Protein AF-A0A661QY46-F1 (afdb_monomer_lite)

Radius of gyration: 13.11 Å; chains: 1; bounding box: 27×21×37 Å

Foldseek 3Di:
DVQCVQFVCQVVVCVVVVHDDHDQGDDVVLVVCVLVVPVCSVVVSVPTNDDCPVVVVVVVVVSVD

pLDDT: mean 88.26, std 13.66, range [38.03, 97.19]

Secondary structure (DSSP, 8-state):
-HHHHHHHTHHHHHHHHT--S------HHHHHHHHTT-TTHHHHHTTSSS--HHHHHHHHHHH--

Structure (mmCIF, N/CA/C/O backbone):
data_AF-A0A661QY46-F1
#
_entry.id   AF-A0A661QY46-F1
#
loop_
_atom_site.group_PDB
_atom_site.id
_atom_site.type_symbol
_atom_site.label_atom_id
_atom_site.label_alt_id
_atom_site.label_comp_id
_atom_site.label_asym_id
_atom_site.label_entity_id
_atom_site.label_seq_id
_atom_site.pdbx_PDB_ins_code
_atom_site.Cartn_x
_atom_site.Cartn_y
_atom_site.Cartn_z
_atom_site.occupancy
_atom_site.B_iso_or_equiv
_atom_site.auth_seq_id
_atom_site.auth_comp_id
_atom_site.auth_asym_id
_atom_site.auth_atom_id
_atom_site.pdbx_PDB_model_num
ATOM 1 N N . MET A 1 1 ? 5.775 13.175 3.586 1.00 81.19 1 MET A N 1
ATOM 2 C CA . MET A 1 1 ? 4.977 12.853 4.794 1.00 81.19 1 MET A CA 1
ATOM 3 C C . MET A 1 1 ? 3.522 12.470 4.507 1.00 81.19 1 MET A C 1
ATOM 5 O O . MET A 1 1 ? 2.923 11.839 5.361 1.00 81.19 1 MET A O 1
ATOM 9 N N . CYS A 1 2 ? 2.940 12.782 3.339 1.00 94.69 2 CYS A N 1
ATOM 10 C CA . CYS A 1 2 ? 1.524 12.491 3.052 1.00 94.69 2 CYS A CA 1
ATOM 11 C C . CYS A 1 2 ? 1.149 11.003 3.162 1.00 94.69 2 CYS A C 1
ATOM 13 O O . CYS A 1 2 ? 0.151 10.691 3.794 1.00 94.69 2 CYS A O 1
ATOM 15 N N . HIS A 1 3 ? 1.963 10.102 2.601 1.00 94.50 3 HIS A N 1
ATOM 16 C CA . HIS A 1 3 ? 1.676 8.662 2.603 1.00 94.50 3 HIS A CA 1
ATOM 17 C C . HIS A 1 3 ? 1.526 8.102 4.026 1.00 94.50 3 HIS A C 1
ATOM 19 O O . HIS A 1 3 ? 0.466 7.603 4.372 1.00 94.50 3 HIS A O 1
ATOM 25 N N . ALA A 1 4 ? 2.537 8.285 4.883 1.00 93.69 4 ALA A N 1
ATOM 26 C CA . ALA A 1 4 ? 2.493 7.804 6.265 1.00 93.69 4 ALA A CA 1
ATOM 27 C C . ALA A 1 4 ? 1.320 8.393 7.069 1.00 93.69 4 ALA A C 1
ATOM 29 O O . ALA A 1 4 ? 0.698 7.683 7.851 1.00 93.69 4 ALA A O 1
ATOM 30 N N . ASN A 1 5 ? 0.988 9.672 6.855 1.00 95.00 5 ASN A N 1
ATOM 31 C CA . ASN A 1 5 ? -0.151 10.300 7.527 1.00 95.00 5 ASN A CA 1
ATOM 32 C C . ASN A 1 5 ? -1.490 9.675 7.119 1.00 95.00 5 ASN A C 1
ATOM 34 O O . ASN A 1 5 ? -2.383 9.566 7.957 1.00 95.00 5 ASN A O 1
ATOM 38 N N . LEU A 1 6 ? -1.635 9.307 5.845 1.00 95.00 6 LEU A N 1
ATOM 39 C CA . LEU A 1 6 ? -2.851 8.686 5.340 1.00 95.00 6 LEU A CA 1
ATOM 40 C C . LEU A 1 6 ? -2.923 7.199 5.682 1.00 95.00 6 LEU A C 1
ATOM 42 O O . LEU A 1 6 ? -4.030 6.722 5.829 1.00 95.00 6 LEU A O 1
ATOM 46 N N . ASP A 1 7 ? -1.808 6.480 5.822 1.00 95.62 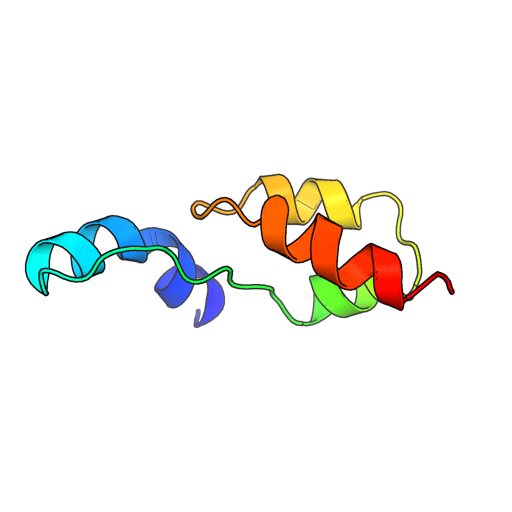7 ASP A N 1
ATOM 47 C CA . ASP A 1 7 ? -1.790 5.029 6.075 1.00 95.62 7 ASP A CA 1
ATOM 48 C C . ASP A 1 7 ? -1.860 4.687 7.578 1.00 95.62 7 ASP A C 1
ATOM 50 O O . ASP A 1 7 ? -2.755 3.976 8.030 1.00 95.62 7 ASP A O 1
ATOM 54 N N . LEU A 1 8 ? -0.982 5.279 8.397 1.00 95.19 8 LEU A N 1
ATOM 55 C CA . LEU A 1 8 ? -0.796 4.889 9.802 1.00 95.19 8 LEU A CA 1
ATOM 56 C C . LEU A 1 8 ? -2.014 5.171 10.695 1.00 95.19 8 LEU A C 1
ATOM 58 O O . LEU A 1 8 ? -2.297 4.429 11.631 1.00 95.19 8 LEU A O 1
ATOM 62 N N . TYR A 1 9 ? -2.711 6.284 10.458 1.00 95.44 9 TYR A N 1
ATOM 63 C CA . TYR A 1 9 ? -3.722 6.792 11.391 1.00 95.44 9 TYR A CA 1
ATOM 64 C C . TYR A 1 9 ? -5.157 6.385 11.047 1.00 95.44 9 TYR A C 1
ATOM 66 O O . TYR A 1 9 ? -6.075 6.820 11.748 1.00 95.44 9 TYR A O 1
ATOM 74 N N . GLN A 1 10 ? -5.383 5.579 10.002 1.00 95.44 10 GLN A N 1
ATOM 75 C CA . GLN A 1 10 ? -6.745 5.293 9.539 1.00 95.44 10 GLN A CA 1
ATOM 76 C C . GLN A 1 10 ? -7.590 4.611 10.600 1.00 95.44 10 GLN A C 1
ATOM 78 O O . GLN A 1 10 ? -8.696 5.070 10.852 1.00 95.44 10 GLN A O 1
ATOM 83 N N . GLU A 1 11 ? -7.075 3.577 11.265 1.00 93.81 11 GLU A N 1
ATOM 84 C CA . GLU A 1 11 ? -7.836 2.857 12.291 1.00 93.81 11 GLU A CA 1
ATOM 85 C C . GLU A 1 11 ? -8.347 3.813 13.381 1.00 93.81 11 GLU A C 1
ATOM 87 O O . GLU A 1 11 ? -9.532 3.808 13.727 1.00 93.81 11 GLU A O 1
ATOM 92 N N . ARG A 1 12 ? -7.467 4.701 13.865 1.00 95.44 12 ARG A N 1
ATOM 93 C CA . ARG A 1 12 ? -7.822 5.721 14.857 1.00 95.44 12 ARG A CA 1
ATOM 94 C C . ARG A 1 12 ? -8.895 6.671 14.323 1.00 95.44 12 ARG A C 1
ATOM 96 O O . ARG A 1 12 ? -9.902 6.875 14.995 1.00 95.44 12 ARG A O 1
ATOM 103 N N . ILE A 1 13 ? -8.693 7.236 13.131 1.00 95.12 13 ILE A N 1
ATOM 104 C CA . ILE A 1 13 ? -9.615 8.219 12.540 1.00 95.12 13 ILE A CA 1
ATOM 105 C C . ILE A 1 13 ? -10.982 7.583 12.268 1.00 95.12 13 ILE A C 1
ATOM 107 O O . ILE A 1 13 ? -12.002 8.171 12.613 1.00 95.12 13 ILE A O 1
ATOM 111 N N . MET A 1 14 ? -11.023 6.375 11.700 1.00 94.75 14 MET A N 1
ATOM 112 C CA . MET A 1 14 ? -12.274 5.670 11.410 1.00 94.75 14 MET A CA 1
ATOM 113 C C . MET A 1 14 ? -13.078 5.437 12.692 1.00 94.75 14 MET A C 1
ATOM 115 O O . MET A 1 14 ? -14.281 5.692 12.720 1.00 94.75 14 MET A O 1
ATOM 119 N N . LYS A 1 15 ? -12.406 5.045 13.782 1.00 95.19 15 LYS A N 1
ATOM 120 C CA . LYS A 1 15 ? -13.034 4.874 15.097 1.00 95.19 15 LYS A CA 1
ATOM 121 C C . LYS A 1 15 ? -13.572 6.188 15.667 1.00 95.19 15 LYS A C 1
ATOM 123 O O . LYS A 1 15 ? -14.706 6.216 16.134 1.00 95.19 15 LYS A O 1
ATOM 128 N N . GLU A 1 16 ? -12.781 7.259 15.638 1.00 97.19 16 GLU A N 1
ATOM 129 C CA . GLU A 1 16 ? -13.174 8.576 16.167 1.00 97.19 16 GLU A CA 1
ATOM 130 C C . GLU A 1 16 ? -14.334 9.204 15.383 1.00 97.19 16 GLU A C 1
ATOM 132 O O . GLU A 1 16 ? -15.178 9.878 15.967 1.00 97.19 16 GLU A O 1
ATOM 137 N N . GLN A 1 17 ? -14.397 8.961 14.073 1.00 96.38 17 GLN A N 1
ATOM 138 C CA . GLN A 1 17 ? -15.420 9.514 13.182 1.00 96.38 17 GLN A CA 1
ATOM 139 C C . GLN A 1 17 ? -16.637 8.591 12.998 1.00 96.38 17 GLN A C 1
ATOM 141 O O . GLN A 1 17 ? -17.585 8.959 12.308 1.00 96.38 17 GLN A O 1
ATOM 146 N N . GLY A 1 18 ? -16.627 7.384 13.576 1.00 96.12 18 GLY A N 1
ATOM 147 C CA . GLY A 1 18 ? -17.689 6.392 13.372 1.00 96.12 18 GLY A CA 1
ATOM 148 C C . GLY A 1 18 ? -17.803 5.892 11.925 1.00 96.12 18 GLY A C 1
ATOM 149 O O . GLY A 1 18 ? -18.873 5.443 11.507 1.00 96.12 18 GLY A O 1
ATOM 150 N N . LEU A 1 19 ? -16.718 5.980 11.152 1.00 93.88 19 LEU A N 1
ATOM 151 C CA . LEU A 1 19 ? -16.644 5.514 9.771 1.00 93.88 19 LEU A CA 1
ATOM 152 C C . LEU A 1 19 ? -16.290 4.024 9.721 1.00 93.88 19 LEU A C 1
ATOM 154 O O . LEU A 1 19 ?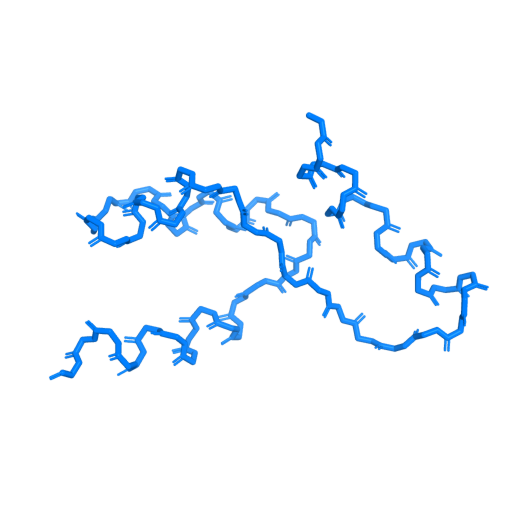 -15.684 3.466 10.637 1.00 93.88 19 LEU A O 1
ATOM 158 N N . LYS A 1 20 ? -16.677 3.368 8.627 1.00 92.44 20 LYS A N 1
ATOM 159 C CA . LYS A 1 20 ? -16.371 1.958 8.364 1.00 92.44 20 LYS A CA 1
ATOM 160 C C . LYS A 1 20 ? -15.572 1.830 7.076 1.00 92.44 20 LYS A C 1
ATOM 162 O O . LYS A 1 20 ? -15.821 2.564 6.124 1.00 92.44 20 LYS A O 1
ATOM 167 N N . GLY A 1 21 ? -14.687 0.839 7.044 1.00 89.25 21 GLY A N 1
ATOM 168 C CA . GLY A 1 21 ? -13.864 0.512 5.884 1.00 89.25 21 GLY A CA 1
ATOM 169 C C . GLY A 1 21 ? -12.417 0.965 6.037 1.00 89.25 21 GLY A C 1
ATOM 170 O O . GLY A 1 21 ? -11.964 1.299 7.132 1.00 89.25 21 GLY A O 1
ATOM 171 N N . SER A 1 22 ? -11.700 0.943 4.921 1.00 90.38 22 SER A N 1
ATOM 172 C CA . SER A 1 22 ? -10.306 1.350 4.810 1.00 90.38 22 SER A CA 1
ATOM 173 C C . SER A 1 22 ? -10.075 2.058 3.477 1.00 90.38 22 SER A C 1
ATOM 175 O O . SER A 1 22 ? -10.836 1.883 2.524 1.00 90.38 22 SER A O 1
ATOM 177 N N . LEU A 1 23 ? -9.032 2.878 3.417 1.00 92.25 23 LEU A N 1
ATOM 178 C CA . LEU A 1 23 ? -8.602 3.572 2.212 1.00 92.25 23 LEU A CA 1
ATOM 179 C C . LEU A 1 23 ? -7.183 3.105 1.861 1.00 92.25 23 LEU A C 1
ATOM 181 O O . LEU A 1 23 ? -6.233 3.630 2.427 1.00 92.25 23 LEU A O 1
ATOM 185 N N . PRO A 1 24 ? -6.992 2.142 0.950 1.00 93.31 24 PRO A N 1
ATOM 186 C CA . PRO A 1 24 ? -5.659 1.784 0.464 1.00 93.31 24 PRO A CA 1
ATOM 187 C C . PRO A 1 24 ? -4.883 3.009 -0.050 1.00 93.31 24 PRO A C 1
ATOM 189 O O . PRO A 1 24 ? -5.403 3.782 -0.858 1.00 93.31 24 PRO A O 1
ATOM 192 N N . VAL A 1 25 ? -3.639 3.196 0.403 1.00 94.75 25 VAL A N 1
ATOM 193 C CA . VAL A 1 25 ? -2.786 4.335 0.023 1.00 94.75 25 VAL A CA 1
ATOM 194 C C . VAL A 1 25 ? -1.532 3.817 -0.658 1.00 94.75 25 VAL A C 1
ATOM 196 O O . VAL A 1 25 ? -0.759 3.090 -0.059 1.00 94.75 25 VAL A O 1
ATOM 199 N N . PHE A 1 26 ? -1.263 4.265 -1.882 1.00 94.19 26 PHE A N 1
ATOM 200 C CA . PHE A 1 26 ? -0.042 3.904 -2.603 1.00 94.19 26 PHE A CA 1
ATOM 201 C C . PHE A 1 26 ? 0.848 5.122 -2.772 1.00 94.19 26 PHE A C 1
ATOM 203 O O . PHE A 1 26 ? 0.384 6.222 -3.088 1.00 94.19 26 PHE A O 1
ATOM 210 N N . TYR A 1 27 ? 2.148 4.945 -2.583 1.00 95.06 27 TYR A N 1
ATOM 211 C CA . TYR A 1 27 ? 3.115 5.937 -3.010 1.00 95.06 27 TYR A CA 1
ATOM 212 C C . TYR A 1 27 ? 3.311 5.831 -4.525 1.00 95.06 27 TYR A C 1
ATOM 214 O O . TYR A 1 27 ? 3.347 4.740 -5.091 1.00 95.06 27 TYR A O 1
ATOM 222 N N . PHE A 1 28 ? 3.450 6.964 -5.212 1.00 94.38 28 PHE A N 1
ATOM 223 C CA . PHE A 1 28 ? 3.442 6.981 -6.679 1.00 94.38 28 PHE A CA 1
ATOM 224 C C . PHE A 1 28 ? 4.550 6.113 -7.308 1.00 94.38 28 PHE A C 1
ATOM 226 O O . PHE A 1 28 ? 4.350 5.536 -8.373 1.00 94.38 28 PHE A O 1
ATOM 233 N N . THR A 1 29 ? 5.699 5.951 -6.644 1.00 94.88 29 THR A N 1
ATOM 234 C CA . THR A 1 29 ? 6.770 5.064 -7.125 1.00 94.88 29 THR A CA 1
ATOM 235 C C . THR A 1 29 ? 6.426 3.582 -6.993 1.00 94.88 29 THR A C 1
ATOM 237 O O . THR A 1 29 ? 6.929 2.781 -7.774 1.00 94.88 29 THR A O 1
ATOM 240 N N . GLU A 1 30 ? 5.570 3.197 -6.043 1.00 94.06 30 GLU A N 1
ATOM 241 C CA . GLU A 1 30 ? 5.061 1.825 -5.939 1.00 94.06 30 GLU A CA 1
ATOM 242 C C . GLU A 1 30 ? 4.147 1.516 -7.123 1.00 94.06 30 GLU A C 1
ATOM 244 O O . GLU A 1 30 ? 4.276 0.455 -7.726 1.00 94.06 30 GLU A O 1
ATOM 249 N N . LEU A 1 31 ? 3.300 2.476 -7.516 1.00 92.56 31 LEU A N 1
ATOM 250 C CA . LEU A 1 31 ? 2.447 2.357 -8.703 1.00 92.56 31 LEU A CA 1
ATOM 251 C C . LEU A 1 31 ? 3.275 2.251 -9.988 1.00 92.56 31 LEU A C 1
ATOM 253 O O . LEU A 1 31 ? 3.006 1.389 -10.819 1.00 92.56 31 LEU A O 1
ATOM 257 N N . ILE A 1 32 ? 4.322 3.069 -10.131 1.00 94.88 32 ILE A N 1
ATOM 258 C CA . ILE A 1 32 ? 5.270 2.951 -11.251 1.00 94.88 32 ILE A CA 1
ATOM 259 C C . ILE A 1 32 ? 5.953 1.577 -11.228 1.00 94.88 32 ILE A C 1
ATOM 261 O O . ILE A 1 32 ? 6.057 0.921 -12.261 1.00 94.88 32 ILE A O 1
ATOM 265 N N . GLY A 1 33 ? 6.386 1.114 -10.052 1.00 94.44 33 GLY 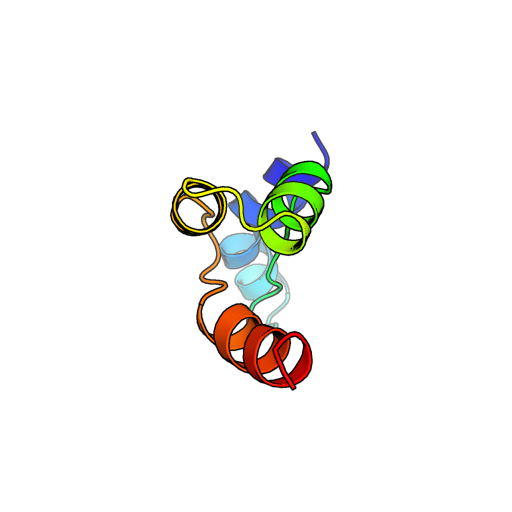A N 1
ATOM 266 C CA . GLY A 1 33 ? 6.975 -0.210 -9.878 1.00 94.44 33 GLY A CA 1
ATOM 267 C C . GLY A 1 33 ? 6.030 -1.330 -10.313 1.00 94.44 33 GLY A C 1
ATOM 268 O O . GLY A 1 33 ? 6.462 -2.237 -11.018 1.00 94.44 33 GLY A O 1
ATOM 269 N N . LEU A 1 34 ? 4.746 -1.254 -9.954 1.00 91.12 34 LEU A N 1
ATOM 270 C CA . LEU A 1 34 ? 3.729 -2.198 -10.420 1.00 91.12 34 LEU A CA 1
ATOM 271 C C . LEU A 1 34 ? 3.568 -2.150 -11.943 1.00 91.12 34 LEU A C 1
ATOM 273 O O . LEU A 1 34 ? 3.615 -3.199 -12.580 1.00 91.12 34 LEU A O 1
ATOM 277 N N . ALA A 1 35 ? 3.429 -0.955 -12.523 1.00 90.81 35 ALA A N 1
ATOM 278 C CA . ALA A 1 35 ? 3.228 -0.770 -13.961 1.00 90.81 35 ALA A CA 1
ATOM 279 C C . ALA A 1 35 ? 4.402 -1.301 -14.801 1.00 90.81 35 ALA A C 1
ATOM 281 O O . ALA A 1 35 ? 4.202 -1.811 -15.899 1.00 90.81 35 ALA A O 1
ATOM 282 N N . LEU A 1 36 ? 5.626 -1.217 -14.275 1.00 94.12 36 LEU A N 1
ATOM 283 C CA . LEU A 1 36 ? 6.836 -1.732 -14.922 1.00 94.12 36 LEU A CA 1
ATOM 284 C C . LEU A 1 36 ? 7.137 -3.204 -14.587 1.00 94.12 36 LEU A C 1
ATOM 286 O O . LEU A 1 36 ? 8.177 -3.718 -14.996 1.00 94.12 36 LEU A O 1
ATOM 290 N N . GLY A 1 37 ? 6.283 -3.886 -13.817 1.00 90.56 37 GLY A N 1
ATOM 291 C CA . GLY A 1 37 ? 6.509 -5.278 -13.418 1.00 90.56 37 GLY A CA 1
ATOM 292 C C . GLY A 1 37 ? 7.695 -5.471 -12.463 1.00 90.56 37 GLY A C 1
ATOM 293 O O . GLY A 1 37 ? 8.334 -6.524 -12.461 1.00 90.56 37 GLY A O 1
ATOM 294 N N . HIS A 1 38 ? 8.026 -4.468 -11.644 1.00 94.56 38 HIS A N 1
ATOM 295 C CA . HIS A 1 38 ? 9.125 -4.555 -10.686 1.00 94.56 38 HIS A CA 1
ATOM 296 C C . HIS A 1 38 ? 8.858 -5.655 -9.648 1.00 94.56 38 HIS A C 1
ATOM 298 O O . HIS A 1 38 ? 7.880 -5.608 -8.900 1.00 94.56 38 HIS A O 1
ATOM 304 N N . LYS A 1 39 ? 9.781 -6.620 -9.545 1.00 92.19 39 LYS A N 1
ATOM 305 C CA . LYS A 1 39 ? 9.650 -7.825 -8.701 1.00 92.19 39 LYS A CA 1
ATOM 306 C C . LYS A 1 39 ? 9.296 -7.544 -7.234 1.00 92.19 39 LYS A C 1
ATOM 308 O O . LYS A 1 39 ? 8.568 -8.314 -6.616 1.00 92.19 39 LYS A O 1
ATOM 313 N N . ASP A 1 40 ? 9.789 -6.433 -6.687 1.00 94.31 40 ASP A N 1
ATOM 314 C CA . ASP A 1 40 ? 9.581 -6.069 -5.282 1.00 94.31 40 ASP A CA 1
ATOM 315 C C . ASP A 1 40 ? 8.359 -5.165 -5.051 1.00 94.31 40 ASP A C 1
ATOM 317 O O . ASP A 1 40 ? 7.999 -4.933 -3.900 1.00 94.31 40 ASP A O 1
ATOM 321 N N . ALA A 1 41 ? 7.674 -4.686 -6.099 1.00 92.38 41 ALA A N 1
ATOM 322 C CA . ALA A 1 41 ? 6.567 -3.734 -5.943 1.00 92.38 41 ALA A CA 1
ATOM 323 C C . ALA A 1 41 ? 5.442 -4.288 -5.056 1.00 92.38 41 ALA A C 1
ATOM 325 O O . ALA A 1 41 ? 4.979 -3.627 -4.127 1.00 92.38 41 ALA A O 1
ATOM 326 N N . ARG A 1 42 ? 5.076 -5.560 -5.256 1.00 90.31 42 ARG A N 1
ATOM 327 C CA . ARG A 1 42 ? 4.084 -6.244 -4.414 1.00 90.31 42 ARG A CA 1
ATOM 328 C C . ARG A 1 42 ? 4.561 -6.433 -2.970 1.00 90.31 42 ARG A C 1
ATOM 330 O O . ARG A 1 42 ? 3.734 -6.488 -2.066 1.00 90.31 42 ARG A O 1
ATOM 337 N N . LYS A 1 43 ? 5.871 -6.555 -2.738 1.00 93.50 43 LYS A N 1
ATOM 338 C CA . LYS A 1 43 ? 6.436 -6.655 -1.386 1.00 93.50 43 LYS A CA 1
ATOM 339 C C . LYS A 1 43 ? 6.328 -5.320 -0.654 1.00 93.50 43 LYS A C 1
ATOM 341 O O . LYS A 1 43 ? 5.991 -5.339 0.522 1.00 93.50 43 LYS A O 1
ATOM 346 N N . TRP A 1 44 ? 6.587 -4.198 -1.327 1.00 94.25 44 TRP A N 1
ATOM 347 C CA . TRP A 1 44 ? 6.505 -2.868 -0.716 1.00 94.25 44 TRP A CA 1
ATOM 348 C C . TRP A 1 44 ? 5.101 -2.558 -0.201 1.00 94.25 44 TRP A C 1
ATOM 350 O O . TRP A 1 44 ? 4.950 -2.199 0.961 1.00 94.25 44 TRP A O 1
ATOM 360 N N . ILE A 1 45 ? 4.082 -2.855 -1.008 1.00 93.12 45 ILE A N 1
ATOM 361 C CA . ILE A 1 45 ? 2.676 -2.615 -0.655 1.00 93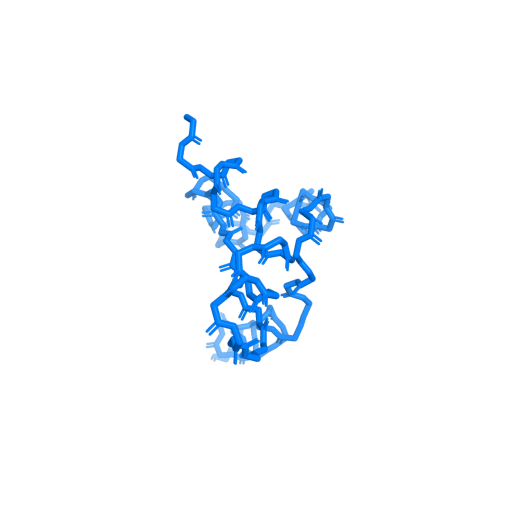.12 45 ILE A CA 1
ATOM 362 C C . ILE A 1 45 ? 2.227 -3.461 0.543 1.00 93.12 45 ILE A C 1
ATOM 364 O O . ILE A 1 45 ? 1.448 -3.014 1.374 1.00 93.12 45 ILE A O 1
ATOM 368 N N . LYS A 1 46 ? 2.752 -4.684 0.692 1.00 92.12 46 LYS A N 1
ATOM 369 C CA . LYS A 1 46 ? 2.454 -5.534 1.860 1.00 92.12 46 LYS A CA 1
ATOM 370 C C . LYS A 1 46 ? 2.982 -4.973 3.186 1.00 92.12 46 LYS A C 1
ATOM 372 O O . LYS A 1 46 ? 2.677 -5.544 4.226 1.00 92.12 46 LYS A O 1
ATOM 377 N N . MET A 1 47 ? 3.813 -3.930 3.156 1.00 93.38 47 MET A N 1
ATOM 378 C CA . MET A 1 47 ? 4.328 -3.274 4.360 1.00 93.38 47 MET A CA 1
ATOM 379 C C . MET A 1 47 ? 3.432 -2.129 4.849 1.00 93.38 47 MET A C 1
ATOM 381 O O . MET A 1 47 ? 3.739 -1.548 5.887 1.00 93.38 47 MET A O 1
ATOM 385 N N . HIS A 1 48 ? 2.374 -1.777 4.110 1.00 95.12 48 HIS A N 1
ATOM 386 C CA . HIS A 1 48 ? 1.415 -0.750 4.524 1.00 95.12 48 HIS A CA 1
ATOM 387 C C . HIS A 1 48 ? 0.624 -1.206 5.754 1.00 95.12 48 HIS A C 1
ATOM 389 O O . HIS A 1 48 ? 0.400 -2.402 5.959 1.00 95.12 48 HIS A O 1
ATOM 395 N N . PHE A 1 49 ? 0.205 -0.249 6.581 1.00 95.38 49 PHE A N 1
ATOM 396 C CA . PHE A 1 49 ? -0.632 -0.505 7.756 1.00 95.38 49 PHE A CA 1
ATOM 397 C C . PHE A 1 49 ? -2.054 -0.900 7.355 1.00 95.38 49 PHE A C 1
ATOM 399 O O . PHE A 1 49 ? -2.706 -1.674 8.058 1.00 95.38 49 PHE A O 1
ATOM 406 N N . VAL A 1 50 ? -2.527 -0.387 6.221 1.00 94.44 50 VAL A N 1
ATOM 407 C CA . VAL A 1 50 ? -3.830 -0.719 5.656 1.00 94.44 50 VAL A CA 1
ATOM 408 C C . VAL A 1 50 ? -3.692 -1.808 4.596 1.00 94.44 50 VAL A C 1
ATOM 410 O O . VAL A 1 50 ? -2.988 -1.645 3.596 1.00 94.44 50 VAL A O 1
ATOM 413 N N . ASP A 1 51 ? -4.417 -2.917 4.782 1.00 92.31 51 ASP A N 1
ATOM 414 C CA . ASP A 1 51 ? -4.428 -3.985 3.782 1.00 92.31 51 ASP A CA 1
ATOM 415 C C . ASP A 1 51 ? -5.016 -3.491 2.454 1.00 92.31 51 ASP A C 1
ATOM 417 O O . ASP A 1 51 ? -6.127 -2.964 2.383 1.00 92.31 51 ASP A O 1
ATOM 421 N N . SER A 1 52 ? -4.235 -3.692 1.397 1.00 91.38 52 SER A N 1
ATOM 422 C CA . SER A 1 52 ? -4.516 -3.222 0.038 1.00 91.38 52 SER A CA 1
ATOM 423 C C . SER A 1 52 ? -4.647 -4.383 -0.958 1.00 91.38 52 SER A C 1
ATOM 425 O O . SER A 1 52 ? -4.656 -4.183 -2.175 1.00 91.38 52 SER A O 1
ATOM 427 N N . SER A 1 53 ? -4.700 -5.620 -0.452 1.00 87.00 53 SER A N 1
ATOM 428 C CA . SER A 1 53 ? -4.624 -6.838 -1.258 1.00 87.00 53 SER A CA 1
ATOM 429 C C . SER A 1 53 ? -5.820 -7.014 -2.198 1.00 87.00 53 SER A C 1
ATOM 431 O O . SER A 1 53 ? -5.618 -7.371 -3.360 1.00 87.00 53 SER A O 1
ATOM 433 N N . ALA A 1 54 ? -7.028 -6.694 -1.725 1.00 87.31 54 ALA A N 1
ATOM 434 C CA . ALA A 1 54 ? -8.264 -6.775 -2.502 1.00 87.31 54 ALA A CA 1
ATOM 435 C C . ALA A 1 54 ? -8.242 -5.830 -3.714 1.00 87.31 54 ALA A C 1
ATOM 437 O O . ALA A 1 54 ? -8.428 -6.272 -4.844 1.00 87.31 54 ALA A O 1
ATOM 438 N N . LEU A 1 55 ? -7.892 -4.558 -3.498 1.00 88.19 55 LEU A N 1
ATOM 439 C CA . LEU A 1 55 ? -7.824 -3.567 -4.575 1.00 88.19 55 LEU A CA 1
ATOM 440 C C . LEU A 1 55 ? -6.759 -3.924 -5.623 1.00 88.19 55 LEU A C 1
ATOM 442 O O . LEU A 1 55 ? -6.958 -3.718 -6.818 1.00 88.19 55 LEU A O 1
ATOM 446 N N . LEU A 1 56 ? -5.625 -4.485 -5.190 1.00 84.69 56 LEU A N 1
ATOM 447 C CA . LEU A 1 56 ? -4.612 -4.978 -6.119 1.00 84.69 56 LEU A CA 1
ATOM 448 C C . LEU A 1 56 ? -5.109 -6.154 -6.959 1.00 84.69 56 LEU A C 1
ATOM 450 O O . LEU A 1 56 ? -4.707 -6.258 -8.112 1.00 84.69 56 LEU A O 1
ATOM 454 N N . ALA A 1 57 ? -5.916 -7.055 -6.399 1.00 83.62 57 ALA A N 1
ATOM 455 C CA . ALA A 1 57 ? -6.490 -8.154 -7.170 1.00 83.62 57 ALA A CA 1
ATOM 456 C C . ALA A 1 57 ? -7.433 -7.613 -8.257 1.00 83.62 57 ALA A C 1
ATOM 458 O O . ALA A 1 57 ? -7.242 -7.931 -9.427 1.00 83.62 57 ALA A O 1
ATOM 459 N N . GLU A 1 58 ? -8.340 -6.703 -7.893 1.00 80.06 58 GLU A N 1
ATOM 460 C CA . GLU A 1 58 ? -9.287 -6.074 -8.825 1.00 80.06 58 GLU A CA 1
ATOM 461 C C . GLU A 1 58 ? -8.583 -5.272 -9.937 1.00 80.06 58 GLU A C 1
ATOM 463 O O . GLU A 1 58 ? -8.929 -5.379 -11.112 1.00 80.06 58 GLU A O 1
ATOM 468 N N . GLY A 1 59 ? -7.565 -4.474 -9.592 1.00 69.50 59 GLY A N 1
ATOM 469 C CA . GLY A 1 59 ? -6.883 -3.596 -10.549 1.00 69.50 59 GLY A CA 1
ATOM 470 C C . GLY A 1 59 ? -5.920 -4.307 -11.509 1.00 69.50 59 GLY A C 1
ATOM 471 O O . GLY A 1 59 ? -5.721 -3.843 -12.631 1.00 69.50 59 GLY A O 1
ATOM 472 N N . LEU A 1 60 ? -5.316 -5.428 -11.098 1.00 62.47 60 LEU A N 1
ATOM 473 C CA . LEU A 1 60 ? -4.407 -6.206 -11.954 1.00 62.47 60 LEU A CA 1
ATOM 474 C C . LEU A 1 60 ? -5.141 -7.124 -12.936 1.00 62.47 60 LEU A C 1
ATOM 476 O O . LEU A 1 60 ? -4.577 -7.421 -13.988 1.00 62.47 60 LEU A O 1
ATOM 480 N N . GLU A 1 61 ? -6.380 -7.525 -12.646 1.00 52.38 61 GLU A N 1
ATOM 481 C CA . GLU A 1 61 ? -7.216 -8.260 -13.605 1.00 52.38 61 GLU A CA 1
ATOM 482 C C . GLU A 1 61 ? -7.534 -7.419 -14.855 1.00 52.38 61 GLU A C 1
ATOM 484 O O . GLU A 1 61 ? -7.639 -7.967 -15.948 1.00 52.38 61 GLU A O 1
ATOM 489 N N . GLY A 1 62 ? -7.595 -6.088 -14.727 1.00 50.03 62 GLY A N 1
ATOM 490 C CA . GLY A 1 62 ? -7.798 -5.171 -15.856 1.00 50.03 62 GLY A CA 1
ATOM 491 C C . GLY A 1 62 ? -6.524 -4.699 -16.571 1.00 50.03 62 GLY A C 1
ATOM 492 O O . GLY A 1 62 ? -6.620 -4.179 -17.676 1.00 50.03 62 GLY A O 1
ATOM 493 N N . ALA A 1 63 ? -5.339 -4.850 -15.969 1.00 45.84 63 ALA A N 1
ATOM 494 C CA . ALA A 1 63 ? -4.070 -4.365 -16.536 1.00 45.84 63 ALA A CA 1
ATOM 495 C C . ALA A 1 63 ? -3.298 -5.427 -17.348 1.00 45.84 63 ALA A C 1
ATOM 497 O O . ALA A 1 63 ? -2.288 -5.107 -17.974 1.00 45.84 63 ALA A O 1
ATOM 498 N N . LEU A 1 64 ? -3.748 -6.686 -17.306 1.00 41.81 64 LEU A N 1
ATOM 499 C CA . LEU A 1 64 ? -3.167 -7.830 -18.026 1.00 41.81 64 LEU A CA 1
ATOM 500 C C . LEU A 1 64 ? -4.123 -8.446 -19.071 1.00 41.81 64 LEU A C 1
ATOM 502 O O . LEU A 1 64 ? -3.799 -9.497 -19.627 1.00 41.81 64 LEU A O 1
ATOM 506 N N . ALA A 1 65 ? -5.268 -7.807 -19.331 1.00 38.03 65 ALA A N 1
ATOM 507 C CA . ALA A 1 65 ? -6.150 -8.085 -20.469 1.00 38.03 65 ALA A CA 1
ATOM 508 C C . ALA A 1 65 ? -5.859 -7.100 -21.610 1.00 38.03 65 ALA A C 1
ATOM 510 O O . ALA A 1 65 ? -5.892 -7.539 -22.781 1.00 38.03 65 ALA A O 1
#

Sequence (65 aa):
MCHANLDLYQERIMKEQGLKGSLPVFYFTELIGLALGHKDARKWIKMHFVDSSALLAEGLEGALA

=== Feature glossary ===
The record interleaves many kinds of information about one protein. Here is each kind framed as the question it answers.

Q: What does the local fold look like, residue by residue?
A: A 3Di character summarizes, for each residue, the relative orientation of the Cα frame of its nearest spatial neighbor. Because it encodes fold topology rather than chemistry, 3Di alignments detect remote structural similarity that sequence alignment misses.

Q: Which residues are in helices, strands, or loops?
A: Secondary structure is the local, repeating backbone conformation. DSSP classifies it into eight states by reading the hydrogen-bond network: three helix types (H, G, I), two β types (E, B), two non-regular types (T, S), and unstructured coil (-).

Q: How big and how compact is the whole molecule?
A: Three whole-structure scalars: the radius of gyration (RMS distance of Cα from centroid, in Å), the count of Cα–Cα contacts (pairs closer 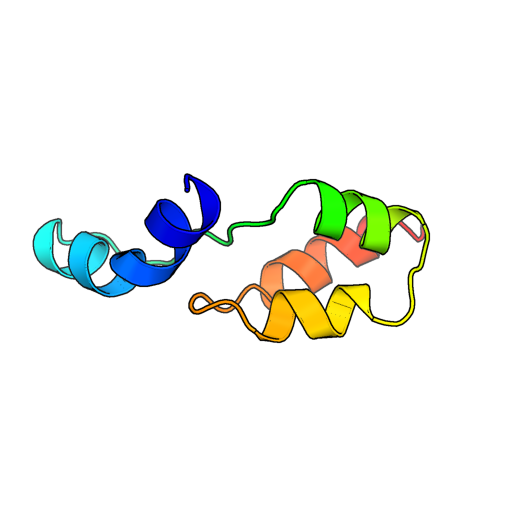than 8 Å and separated by more than four residues in sequence — i.e. tertiary, not local, contacts), and the bounding-box dimensions. Together they distinguish compact globular folds from extended fibres or disordered chains.

Q: How confident is the AlphaFold model at each residue?
A: For AlphaFold models, the B-factor field carries pLDDT — the model's own estimate of local accuracy on a 0–100 scale. Regions with pLDDT<50 should be treated as essentially unmodeled; they often correspond to intrinsically disordered segments.

Q: What family and function is it annotated with?
A: Functional annotations link the protein to curated databases. InterPro entries identify conserved domains and families by matching the sequence against member-database signatures (Pfam, PROSITE, CDD, …). Gene Ontology (GO) terms describe molecular function, biological process, and cellular component in a controlled vocabulary. CATH places the structure in a hierarchical fold classification (Class/Architecture/Topology/Homologous-superfamily). The organism is the source species.

Q: What known structures does this most resemble?
A: Nearest PDB neighbors are the top structural matches found by Foldseek when searching this structure against the entire Protein Data Bank. Each hit reports a TM-score (0 to 1; >0.5 almost always implies the same fold) and an E-value. These are *structural* homologs — they may share no detectable sequence similarity.

Q: Which residues are buried vs exposed?
A: Solvent-accessible surface area (SASA) is the area in Å² traced out by the centre of a 1.4 Å probe sphere (a water molecule) rolled over the protein's van der Waals surface (Shrake–Rupley / Lee–Richards construction). Buried residues have near-zero SASA; fully exposed residues can exceed 200 Å². The total SASA scales roughly with the number of surface residues.

Q: What are the backbone torsion angles?
A: φ (phi) and ψ (psi) are the two rotatable backbone dihedrals per residue: φ is the C(i-1)–N–Cα–C torsion, ψ is the N–Cα–C–N(i+1) torsion, both in degrees on (−180°, 180°]. α-helical residues cluster near (−60°, −45°); β-strand residues near (−120°, +130°). A Ramachandran plot is simply a scatter of (φ, ψ) for every residue.

Q: Are the domains correctly placed relative to each other?
A: Predicted aligned error is AlphaFold's pairwise confidence. Unlike pLDDT (per-residue), PAE is per-residue-pair and captures whether two parts of the structure are correctly placed relative to each other. Units are ångströms of expected positional error.

Q: What if only a Cα trace is available?
A: P-SEA three-state annotation labels each residue as helix, strand, or coil based purely on the geometry of the Cα trace. It serves as a fallback when the full backbone (and thus DSSP) is unavailable.

Q: What is the amino-acid chain?
A: This is the polypeptide sequence — one letter per residue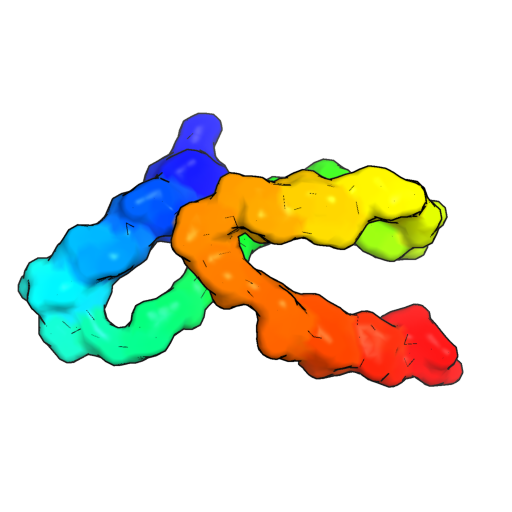, N-terminus first. Length ranges from a few dozen residues for small domains to over a thousand for large multi-domain proteins.

Q: What do the rendered images show?
A: The six renders are orthographic views along the three Cartesian axes in both directions. Representation (cartoon, sticks, or surface) and color scheme (sequence-rainbow or by-chain) vary across proteins so the training set covers all the common visualization conventions.

Q: What do the diagnostic plots show?
A: Plot images: a contact map (which residues are close in 3D, as an N×N binary image), a Ramachandran scatter (backbone torsion angles, revealing secondary-structure composition at a glance), and — for AlphaFold structures — a PAE heatmap (pairwise prediction confidence).

Q: How mobile is each atom in the crystal?
A: B-factor (Debye–Waller factor) reflects atomic displacement in the crystal lattice. It is an experimental observable (units Å²), not a prediction; low values mean the atom is pinned down, high values mean it moves or is heterogeneous across the crystal.

Q: Where is each backbone atom in 3D?
A: The mmCIF table is the protein's shape written out atom by atom. For each backbone N, Cα, C, and carbonyl O, it records an (x, y, z) coordinate triple in Å plus the residue type, chain letter, and residue number.